Protein AF-A0A963AX69-F1 (afdb_monomer)

Secondary structure (DSSP, 8-state):
-HHHHHHHHHIIIIIIS---GGGGGSHHHHHHHHHHHHHHHHT-SS--EEEEEEEEEETTEEEEEEEEEESS----HHHHHHTTTS---SSTTHHHHHHHHHSSEEEEETTTTEEEEEEEEE--

Structure (mmCIF, N/CA/C/O backbone):
data_AF-A0A963AX69-F1
#
_entry.id   AF-A0A963AX69-F1
#
loop_
_atom_site.group_PDB
_atom_site.id
_atom_site.type_symbol
_atom_site.label_atom_id
_atom_site.label_alt_id
_atom_site.label_comp_id
_atom_site.label_asym_id
_atom_site.label_entity_id
_atom_site.label_seq_id
_atom_site.pdbx_PDB_ins_code
_atom_site.Cartn_x
_atom_site.Cartn_y
_atom_site.Cartn_z
_atom_site.occupancy
_atom_site.B_iso_or_equiv
_atom_site.auth_seq_id
_atom_site.auth_comp_id
_atom_site.auth_asym_id
_atom_site.auth_atom_id
_atom_site.pdbx_PDB_model_num
ATOM 1 N N . TYR A 1 1 ? 8.483 -9.697 -4.173 1.00 74.88 1 TYR A N 1
ATOM 2 C CA . TYR A 1 1 ? 7.843 -10.094 -2.900 1.00 74.88 1 TYR A CA 1
ATOM 3 C C . TYR A 1 1 ? 7.650 -8.883 -1.996 1.00 74.88 1 TYR A C 1
ATOM 5 O O . TYR A 1 1 ? 6.513 -8.488 -1.791 1.00 74.88 1 TYR A O 1
ATOM 13 N N . THR A 1 2 ? 8.734 -8.234 -1.563 1.00 89.00 2 THR A N 1
ATOM 14 C CA . THR A 1 2 ? 8.733 -7.121 -0.595 1.00 89.00 2 THR A CA 1
ATOM 15 C C . THR A 1 2 ? 7.729 -6.004 -0.890 1.00 89.00 2 THR A C 1
ATOM 17 O O . THR A 1 2 ? 6.927 -5.693 -0.020 1.00 89.00 2 THR A O 1
ATOM 20 N N . ILE A 1 3 ? 7.705 -5.459 -2.116 1.00 92.94 3 ILE A N 1
ATOM 21 C CA . ILE A 1 3 ? 6.811 -4.340 -2.477 1.00 92.94 3 ILE A CA 1
ATOM 22 C C . ILE A 1 3 ? 5.347 -4.665 -2.168 1.00 92.94 3 ILE A C 1
ATOM 24 O O . ILE A 1 3 ? 4.680 -3.923 -1.457 1.00 92.94 3 ILE A O 1
ATOM 28 N N . LEU A 1 4 ? 4.850 -5.798 -2.669 1.00 94.75 4 LEU A N 1
ATOM 29 C CA . LEU A 1 4 ? 3.450 -6.166 -2.489 1.00 94.75 4 LEU A CA 1
ATOM 30 C C . LEU A 1 4 ? 3.117 -6.427 -1.016 1.00 94.75 4 LEU A C 1
ATOM 32 O O . LEU A 1 4 ? 2.074 -5.981 -0.549 1.00 94.75 4 LEU A O 1
ATOM 36 N N . THR A 1 5 ? 3.998 -7.122 -0.294 1.00 93.62 5 THR A N 1
ATOM 37 C CA . THR A 1 5 ? 3.794 -7.442 1.124 1.00 93.62 5 THR A CA 1
ATOM 38 C C . THR A 1 5 ? 3.685 -6.179 1.973 1.00 93.62 5 THR A C 1
ATOM 40 O O . THR A 1 5 ? 2.748 -6.060 2.756 1.00 93.62 5 THR A O 1
ATOM 43 N N . GLU A 1 6 ? 4.585 -5.213 1.785 1.00 93.56 6 GLU A N 1
ATOM 44 C CA . GLU A 1 6 ? 4.566 -3.954 2.539 1.00 93.56 6 GLU A CA 1
ATOM 45 C C . GLU A 1 6 ? 3.313 -3.122 2.235 1.00 93.56 6 GLU A C 1
ATOM 47 O O . GLU A 1 6 ? 2.665 -2.610 3.149 1.00 93.56 6 GLU A O 1
ATOM 52 N N . LEU A 1 7 ? 2.922 -3.015 0.960 1.00 94.88 7 LEU A N 1
ATOM 53 C CA . LEU A 1 7 ? 1.713 -2.278 0.582 1.00 94.88 7 LEU A CA 1
ATOM 54 C C . LEU A 1 7 ? 0.441 -2.957 1.109 1.00 94.88 7 LEU A C 1
ATOM 56 O O . LEU A 1 7 ? -0.444 -2.272 1.616 1.00 94.88 7 LEU A O 1
ATOM 60 N N . TYR A 1 8 ? 0.365 -4.289 1.045 1.00 96.12 8 TYR A N 1
ATOM 61 C CA . TYR A 1 8 ? -0.755 -5.055 1.590 1.00 96.12 8 TYR A CA 1
ATOM 62 C C . TYR A 1 8 ? -0.868 -4.909 3.109 1.00 96.12 8 TYR A C 1
ATOM 64 O O . TYR A 1 8 ? -1.961 -4.666 3.614 1.00 96.12 8 TYR A O 1
ATOM 72 N N . ILE A 1 9 ? 0.245 -5.033 3.840 1.00 92.81 9 ILE A N 1
ATOM 73 C CA . ILE A 1 9 ? 0.249 -4.881 5.300 1.00 92.81 9 ILE A CA 1
ATOM 74 C C . ILE A 1 9 ? -0.221 -3.479 5.677 1.00 92.81 9 ILE A C 1
ATOM 76 O O . ILE A 1 9 ? -1.054 -3.352 6.566 1.00 92.81 9 ILE A O 1
ATOM 80 N N . ASN A 1 10 ? 0.244 -2.437 4.982 1.00 92.19 10 ASN A N 1
ATOM 81 C CA . ASN A 1 10 ? -0.209 -1.074 5.249 1.00 92.19 10 ASN A CA 1
ATOM 82 C C . ASN A 1 10 ? -1.714 -0.906 4.992 1.00 92.19 10 ASN A C 1
ATOM 84 O O . ASN A 1 10 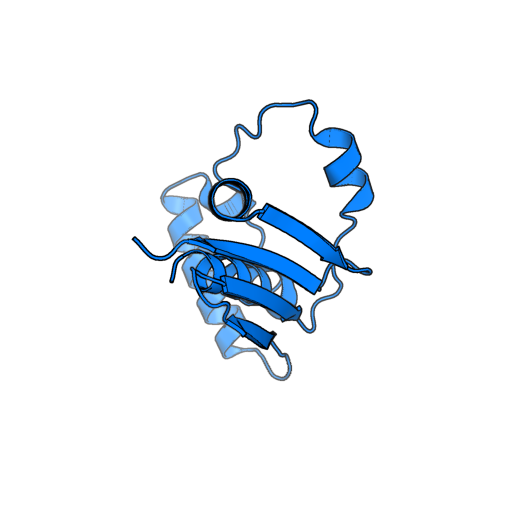? -2.414 -0.338 5.827 1.00 92.19 10 ASN A O 1
ATOM 88 N N . ALA A 1 11 ? -2.211 -1.431 3.872 1.00 95.50 11 ALA A N 1
ATOM 89 C CA . ALA A 1 11 ? -3.623 -1.381 3.507 1.00 95.50 11 ALA A CA 1
ATOM 90 C C . ALA A 1 11 ? -4.513 -2.121 4.521 1.00 95.50 11 ALA A C 1
ATOM 92 O O . ALA A 1 11 ? -5.528 -1.593 4.968 1.00 95.50 11 ALA A O 1
ATOM 93 N N . LEU A 1 12 ? -4.115 -3.324 4.943 1.00 96.19 12 LEU A N 1
ATOM 94 C CA . LEU A 1 12 ? -4.855 -4.099 5.936 1.00 96.19 12 LEU A CA 1
ATOM 95 C C . LEU A 1 12 ? -4.776 -3.451 7.319 1.00 96.19 12 LEU A C 1
ATOM 97 O O . LEU A 1 12 ? -5.799 -3.147 7.923 1.00 96.19 12 LEU A O 1
ATOM 101 N N . ASP A 1 13 ? -3.566 -3.258 7.837 1.00 93.75 13 ASP A N 1
ATOM 102 C CA . ASP A 1 13 ? -3.374 -2.881 9.231 1.00 93.75 13 ASP A CA 1
ATOM 103 C C . ASP A 1 13 ? -3.823 -1.434 9.478 1.00 93.75 13 ASP A C 1
ATOM 105 O O . ASP A 1 13 ? -4.465 -1.163 10.489 1.00 93.75 13 ASP A O 1
ATOM 109 N N . HIS A 1 14 ? -3.531 -0.501 8.567 1.00 91.94 14 HIS A N 1
ATOM 110 C CA . HIS A 1 14 ? -3.863 0.917 8.749 1.00 91.94 14 HIS A CA 1
ATOM 111 C C . HIS A 1 14 ? -5.164 1.324 8.065 1.00 91.94 14 HIS A C 1
ATOM 113 O O . HIS A 1 14 ? -5.924 2.095 8.643 1.00 91.94 14 HIS A O 1
ATOM 119 N N . GLY A 1 15 ? -5.419 0.816 6.863 1.00 94.75 15 GLY A N 1
ATOM 120 C CA . GLY A 1 15 ? -6.625 1.135 6.108 1.00 94.75 15 GLY A CA 1
ATOM 121 C C . GLY A 1 15 ? -7.853 0.439 6.680 1.00 94.75 15 GLY A C 1
ATOM 122 O O . GLY A 1 15 ? -8.733 1.081 7.250 1.00 94.75 15 GLY A O 1
ATOM 123 N N . VAL A 1 16 ? -7.878 -0.892 6.587 1.00 97.38 16 VAL A N 1
ATOM 124 C CA . VAL A 1 16 ? -9.029 -1.706 7.009 1.00 97.38 16 VAL A CA 1
ATOM 125 C C . VAL A 1 16 ? -9.165 -1.756 8.530 1.00 97.38 16 VAL A C 1
ATOM 127 O O . VAL A 1 16 ? -10.246 -1.525 9.063 1.00 97.38 16 VAL A O 1
ATOM 130 N N . LEU A 1 17 ? -8.077 -2.053 9.246 1.00 95.62 17 LEU A N 1
ATOM 131 C CA . LEU A 1 17 ? -8.119 -2.261 10.695 1.00 95.62 17 LEU A CA 1
ATOM 132 C C . LEU A 1 17 ? -7.894 -0.975 11.498 1.00 95.62 17 LEU A C 1
ATOM 134 O O . LEU A 1 17 ? -8.104 -0.987 12.708 1.00 95.62 17 LEU A O 1
ATOM 138 N N . GLY A 1 18 ? -7.458 0.132 10.886 1.00 92.25 18 GLY A N 1
ATOM 139 C CA . GLY A 1 18 ? -7.252 1.408 11.585 1.00 92.25 18 GLY A CA 1
ATOM 140 C C . GLY A 1 18 ? -6.207 1.360 12.711 1.00 92.25 18 GLY A C 1
ATOM 141 O O . GLY A 1 18 ? -6.312 2.107 13.690 1.00 92.25 18 GLY A O 1
ATOM 142 N N . LEU A 1 19 ? -5.246 0.434 12.654 1.00 89.94 19 LEU A N 1
ATOM 143 C CA . LEU A 1 19 ? -4.196 0.294 13.663 1.00 89.94 19 LEU A CA 1
ATOM 144 C C . LEU A 1 19 ? -3.235 1.478 13.588 1.00 89.94 19 LEU A C 1
ATOM 146 O O . LEU A 1 19 ? -2.899 1.960 12.509 1.00 89.94 19 LEU A O 1
ATOM 150 N N . ASN A 1 20 ? -2.728 1.924 14.735 1.00 79.62 20 ASN A N 1
ATOM 151 C CA . ASN A 1 20 ? -1.713 2.971 14.769 1.00 79.62 20 ASN A CA 1
ATOM 152 C C . ASN A 1 20 ? -0.303 2.359 14.763 1.00 79.62 20 ASN A C 1
ATOM 154 O O . ASN A 1 20 ? 0.048 1.563 15.635 1.00 79.62 20 ASN A O 1
ATOM 158 N N . SER A 1 21 ? 0.530 2.757 13.797 1.00 69.00 21 SER A N 1
ATOM 159 C CA . SER A 1 21 ? 1.927 2.317 13.682 1.00 69.00 21 SER A CA 1
ATOM 160 C C . SER A 1 21 ? 2.822 2.776 14.839 1.00 69.00 21 SER A C 1
ATOM 162 O O . SER A 1 21 ? 3.893 2.198 15.030 1.00 69.00 21 SER A O 1
ATOM 164 N N . SER A 1 22 ? 2.402 3.771 15.631 1.00 64.44 22 SER A N 1
ATOM 165 C CA . SER A 1 22 ? 3.137 4.250 16.812 1.00 64.44 22 SER A CA 1
ATOM 166 C C . SER A 1 22 ? 3.291 3.188 17.906 1.00 64.44 22 SER A C 1
ATOM 168 O O . SER A 1 22 ? 4.200 3.285 18.727 1.00 64.44 22 SER A O 1
ATOM 170 N N . LEU A 1 23 ? 2.472 2.130 17.885 1.00 60.75 23 LEU A N 1
ATOM 171 C CA . LEU A 1 23 ? 2.569 1.014 18.828 1.00 60.75 23 LEU A CA 1
ATOM 172 C C . LEU A 1 23 ? 3.810 0.135 18.592 1.00 60.75 23 LEU A C 1
ATOM 174 O O . LEU A 1 23 ? 4.247 -0.543 19.510 1.00 60.75 23 LEU A O 1
ATOM 178 N N . LYS A 1 24 ? 4.455 0.178 17.416 1.00 64.81 24 LYS A N 1
ATOM 179 C CA . LYS A 1 24 ? 5.638 -0.654 17.097 1.00 64.81 24 LYS A CA 1
ATOM 180 C C . LYS A 1 24 ? 6.965 -0.132 17.687 1.00 64.81 24 LYS A C 1
ATOM 182 O O . LYS A 1 24 ? 8.031 -0.534 17.232 1.00 64.81 24 LYS A O 1
ATOM 187 N N . GLN A 1 25 ? 6.926 0.790 18.653 1.00 63.38 25 GLN A N 1
ATOM 188 C CA . GLN A 1 25 ? 8.113 1.496 19.165 1.00 63.38 25 GLN A CA 1
ATOM 189 C C . GLN A 1 25 ? 8.784 0.831 20.384 1.00 63.38 25 GLN A C 1
ATOM 191 O O . GLN A 1 25 ? 9.880 1.236 20.763 1.00 63.38 25 GLN A O 1
ATOM 196 N N . SER A 1 26 ? 8.169 -0.193 20.986 1.00 67.12 26 SER A N 1
ATOM 197 C CA . SER A 1 26 ? 8.750 -0.992 22.077 1.00 67.12 26 SER A CA 1
ATOM 198 C C . SER A 1 26 ? 8.330 -2.461 21.970 1.00 67.12 26 SER A C 1
ATOM 200 O O . SER A 1 26 ? 7.360 -2.780 21.287 1.00 67.12 26 SER A O 1
ATOM 202 N N . GLU A 1 27 ? 9.036 -3.366 22.649 1.00 67.56 27 GLU A N 1
ATOM 203 C CA . GLU A 1 27 ? 8.702 -4.802 22.692 1.00 67.56 27 GLU A CA 1
ATOM 204 C C . GLU A 1 27 ? 7.297 -5.053 23.280 1.00 67.56 27 GLU A C 1
ATOM 206 O O . GLU A 1 27 ? 6.499 -5.829 22.747 1.00 67.56 27 GLU A O 1
ATOM 211 N N . GLU A 1 28 ? 6.942 -4.298 24.323 1.00 71.44 28 GLU A N 1
ATOM 212 C CA . GLU A 1 28 ? 5.592 -4.288 24.893 1.00 71.44 28 GLU A CA 1
ATOM 213 C C . GLU A 1 28 ? 4.558 -3.738 23.893 1.00 71.44 28 GLU A C 1
ATOM 215 O O . GLU A 1 28 ? 3.467 -4.293 23.740 1.00 71.44 28 GLU A O 1
ATOM 220 N N . GLY A 1 29 ? 4.908 -2.675 23.162 1.00 77.62 29 GLY A N 1
ATOM 221 C CA . GLY A 1 29 ? 4.066 -2.091 22.122 1.00 77.62 29 GLY A CA 1
ATOM 222 C C . GLY A 1 29 ? 3.842 -3.030 20.932 1.00 77.62 29 GLY A C 1
ATOM 223 O O . GLY A 1 29 ? 2.736 -3.087 20.392 1.00 77.62 29 GLY A O 1
ATOM 224 N N . PHE A 1 30 ? 4.843 -3.838 20.577 1.00 78.44 30 PHE A N 1
ATOM 225 C CA . PHE A 1 30 ? 4.737 -4.864 19.543 1.00 78.44 30 PHE A CA 1
ATOM 226 C C . PHE A 1 30 ? 3.725 -5.939 19.945 1.00 78.44 30 PHE A C 1
ATOM 228 O O . PHE A 1 30 ? 2.814 -6.238 19.180 1.00 78.44 30 PHE A O 1
ATOM 235 N N . THR A 1 31 ? 3.801 -6.452 21.175 1.00 84.62 31 THR A N 1
ATOM 236 C CA . THR A 1 31 ? 2.833 -7.444 21.676 1.00 84.62 31 THR A CA 1
ATOM 237 C C . THR A 1 31 ? 1.402 -6.898 21.637 1.00 84.62 31 THR A C 1
ATOM 239 O O . THR A 1 31 ? 0.491 -7.561 21.139 1.00 84.62 31 THR A O 1
ATOM 242 N N . ARG A 1 32 ? 1.210 -5.648 22.083 1.00 85.25 32 ARG A N 1
ATOM 243 C CA . ARG A 1 32 ? -0.089 -4.956 22.021 1.00 85.25 32 ARG A CA 1
ATOM 244 C C . ARG A 1 32 ? -0.585 -4.773 20.588 1.00 85.25 32 ARG A C 1
ATOM 246 O O . ARG A 1 32 ? -1.766 -4.970 20.334 1.00 85.25 32 ARG A O 1
ATOM 253 N N . TYR A 1 33 ? 0.304 -4.441 19.652 1.00 87.50 33 TYR A N 1
ATOM 254 C CA . TYR A 1 33 ? -0.035 -4.310 18.236 1.00 87.50 33 TYR A CA 1
ATOM 255 C C . TYR A 1 33 ? -0.615 -5.608 17.656 1.00 87.50 33 TYR A C 1
ATOM 257 O O . TYR A 1 33 ? -1.635 -5.562 16.973 1.00 87.50 33 TYR A O 1
ATOM 265 N N . PHE A 1 34 ? 0.002 -6.763 17.934 1.00 87.62 34 PHE A N 1
ATOM 266 C CA . PHE A 1 34 ? -0.496 -8.048 17.423 1.00 87.62 34 PHE A CA 1
ATOM 267 C C . PHE A 1 34 ? -1.809 -8.473 18.074 1.00 87.62 34 PHE A C 1
ATOM 269 O O . PHE A 1 34 ? -2.698 -8.927 17.358 1.00 87.62 34 PHE A O 1
ATOM 276 N N . ALA A 1 35 ? -1.956 -8.270 19.385 1.00 91.94 35 ALA A N 1
ATOM 277 C CA . ALA A 1 35 ? -3.210 -8.551 20.079 1.00 91.94 35 ALA A CA 1
ATOM 278 C C . ALA A 1 35 ? -4.368 -7.700 19.524 1.00 91.94 35 ALA A C 1
ATOM 280 O O . ALA A 1 35 ? -5.439 -8.223 19.228 1.00 91.94 35 ALA A O 1
ATOM 281 N N . GLU A 1 36 ? -4.136 -6.401 19.310 1.00 93.56 36 GLU A N 1
ATOM 282 C CA . GLU A 1 36 ? -5.131 -5.499 18.721 1.00 93.56 36 GLU A CA 1
ATOM 283 C C . GLU A 1 36 ? -5.465 -5.897 17.278 1.00 93.56 36 GLU A C 1
ATOM 285 O O . GLU A 1 36 ? -6.628 -5.901 16.879 1.00 93.56 36 GLU A O 1
ATOM 290 N N . ARG A 1 37 ? -4.450 -6.271 16.491 1.00 94.38 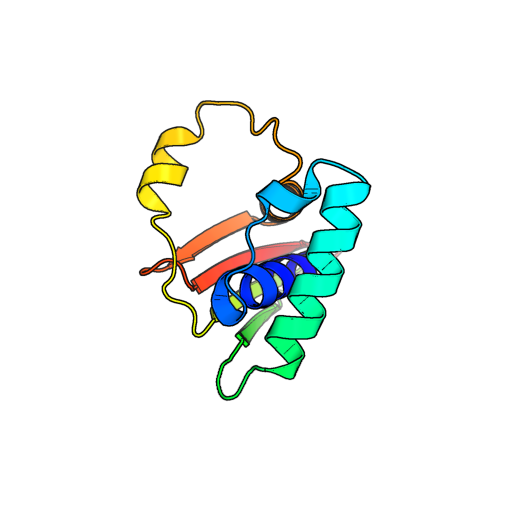37 ARG A N 1
ATOM 291 C CA . ARG A 1 37 ? -4.635 -6.740 15.116 1.00 94.38 37 ARG A CA 1
ATOM 292 C C . ARG A 1 37 ? -5.519 -7.981 15.059 1.00 94.38 37 ARG A C 1
ATOM 294 O O . ARG A 1 37 ? -6.427 -8.032 14.235 1.00 94.38 37 ARG A O 1
ATOM 301 N N . GLU A 1 38 ? -5.263 -8.963 15.917 1.00 95.69 38 GLU A N 1
ATOM 302 C CA . GLU A 1 38 ? -6.065 -10.185 16.001 1.00 95.69 38 GLU A CA 1
ATOM 303 C C . GLU A 1 38 ? -7.503 -9.881 16.436 1.00 95.69 38 GLU A C 1
ATOM 305 O O . GLU A 1 38 ? -8.445 -10.336 15.788 1.00 95.69 38 GLU A O 1
ATOM 310 N N . ALA A 1 39 ? -7.679 -9.039 17.459 1.00 96.69 39 ALA A N 1
ATOM 311 C CA . ALA A 1 39 ? -8.995 -8.637 17.945 1.00 96.69 39 ALA A CA 1
ATOM 312 C C . ALA A 1 39 ? -9.826 -7.918 16.869 1.00 96.69 39 ALA A C 1
ATOM 314 O O . ALA A 1 39 ? -10.982 -8.275 16.642 1.00 96.69 39 ALA A O 1
ATOM 315 N N . ARG A 1 40 ? -9.243 -6.936 16.166 1.00 96.44 40 ARG A N 1
ATOM 316 C CA . ARG A 1 40 ? -9.949 -6.194 15.107 1.00 96.44 40 ARG A CA 1
ATOM 317 C C . ARG A 1 40 ? -10.247 -7.057 13.894 1.00 96.44 40 ARG A C 1
ATOM 319 O O . ARG A 1 40 ? -11.313 -6.913 13.311 1.00 96.44 40 ARG A O 1
ATOM 326 N N . LEU A 1 41 ? -9.337 -7.962 13.531 1.00 96.06 41 LEU A N 1
ATOM 327 C CA . LEU A 1 41 ? -9.575 -8.900 12.440 1.00 96.06 41 LEU A CA 1
ATOM 328 C C . LEU A 1 41 ? -10.701 -9.885 12.787 1.00 96.06 41 LEU A C 1
ATOM 330 O O . LEU A 1 41 ? -11.532 -10.174 11.935 1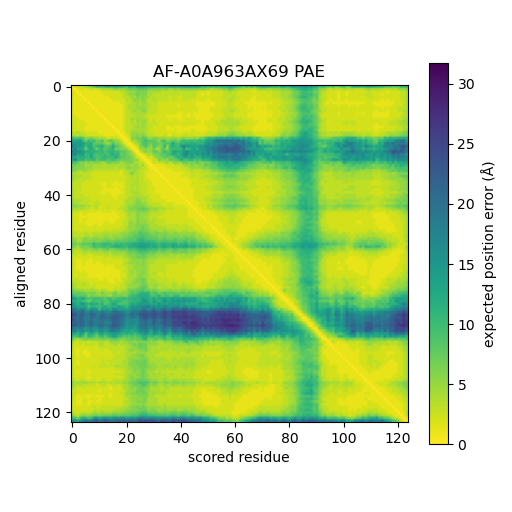.00 96.06 41 LEU A O 1
ATOM 334 N N . GLY A 1 42 ? -10.758 -10.362 14.035 1.00 97.38 42 GLY A N 1
ATOM 335 C CA . GLY A 1 42 ? -11.824 -11.246 14.512 1.00 97.38 42 GLY A CA 1
ATOM 336 C C . GLY A 1 42 ? -13.198 -10.576 14.619 1.00 97.38 42 GLY A C 1
ATOM 337 O O . GLY A 1 42 ? -14.211 -11.264 14.543 1.00 97.38 42 GLY A O 1
ATOM 338 N N . ALA A 1 43 ? -13.237 -9.250 14.771 1.00 97.06 43 ALA A N 1
ATOM 339 C CA . ALA A 1 43 ? -14.462 -8.451 14.833 1.00 97.06 43 ALA A CA 1
ATOM 340 C C . ALA A 1 43 ? -14.847 -7.793 13.492 1.00 97.06 43 ALA A C 1
ATOM 342 O O . ALA A 1 43 ? -15.816 -7.038 13.444 1.00 97.06 43 ALA A O 1
ATOM 343 N N . LEU A 1 44 ? -14.085 -8.025 12.416 1.00 97.12 44 LEU A N 1
ATOM 344 C CA . LEU A 1 44 ? -14.305 -7.371 11.128 1.00 97.12 44 LEU A CA 1
ATOM 345 C C . LEU A 1 44 ? -15.535 -7.960 10.422 1.00 97.12 44 LEU A C 1
ATOM 347 O O . LEU A 1 44 ? -15.512 -9.109 9.986 1.00 97.12 44 LEU A O 1
ATOM 351 N N . GLU A 1 45 ? -16.588 -7.158 10.272 1.00 96.75 45 GLU A N 1
ATOM 352 C CA . GLU A 1 45 ? -17.792 -7.551 9.524 1.00 96.75 45 GLU A CA 1
ATOM 353 C C . GLU A 1 45 ? -17.639 -7.290 8.019 1.00 96.75 45 GLU A C 1
ATOM 355 O O . GLU A 1 45 ? -17.982 -8.136 7.194 1.00 96.75 45 GLU A O 1
ATOM 360 N N . GLU A 1 46 ? -17.072 -6.136 7.658 1.00 95.81 46 GLU A N 1
ATOM 361 C CA . GLU A 1 46 ? -16.872 -5.704 6.276 1.00 95.81 46 GLU A CA 1
ATOM 362 C C . GLU A 1 46 ? -15.522 -5.001 6.112 1.00 95.81 46 GLU A C 1
ATOM 364 O O . GLU A 1 46 ? -15.038 -4.306 7.004 1.00 95.81 46 GLU A O 1
ATOM 369 N N . GLY A 1 47 ? -14.912 -5.159 4.940 1.00 97.00 47 GLY A N 1
ATOM 370 C CA . GLY A 1 47 ? -13.666 -4.493 4.581 1.00 97.00 47 GLY A CA 1
ATOM 371 C C . GLY A 1 47 ? -13.024 -5.142 3.364 1.00 97.00 47 GLY A C 1
ATOM 372 O O . GLY A 1 47 ? -13.298 -6.300 3.046 1.00 97.00 47 GLY A O 1
ATOM 373 N N . TYR A 1 48 ? -12.170 -4.405 2.657 1.00 98.25 48 TYR A N 1
ATOM 374 C CA . TYR A 1 48 ? -11.435 -4.971 1.530 1.00 98.25 48 TYR A CA 1
ATOM 375 C C . TYR A 1 48 ? -10.028 -4.404 1.401 1.00 98.25 48 TYR A C 1
ATOM 377 O O . TYR A 1 48 ? -9.761 -3.255 1.741 1.00 98.25 48 TYR A O 1
ATOM 385 N N . VAL A 1 49 ? -9.160 -5.221 0.805 1.00 98.38 49 VAL A N 1
ATOM 386 C CA . VAL A 1 49 ? -7.927 -4.780 0.155 1.00 98.38 49 VAL A CA 1
ATOM 387 C C . VAL A 1 49 ? -7.981 -5.268 -1.290 1.00 98.38 49 VAL A C 1
ATOM 389 O O . VAL A 1 49 ? -8.020 -6.469 -1.556 1.00 98.38 49 VAL A O 1
ATOM 392 N N . ARG A 1 50 ? -8.024 -4.337 -2.240 1.00 98.50 50 ARG A N 1
ATOM 393 C CA . ARG A 1 50 ? -8.034 -4.599 -3.676 1.00 98.50 50 ARG A CA 1
ATOM 394 C C . ARG A 1 50 ? -6.628 -4.417 -4.221 1.00 98.50 50 ARG A C 1
ATOM 396 O O . ARG A 1 50 ? -6.046 -3.343 -4.115 1.00 98.50 50 ARG A O 1
ATOM 403 N N . ILE A 1 51 ? -6.115 -5.461 -4.860 1.00 98.38 51 ILE A N 1
ATOM 404 C CA . ILE A 1 51 ? -4.790 -5.461 -5.473 1.00 98.38 51 ILE A CA 1
ATOM 405 C C . ILE A 1 51 ? -4.969 -5.581 -6.984 1.00 98.38 51 ILE A C 1
ATOM 407 O O . ILE A 1 51 ? -5.575 -6.535 -7.468 1.00 98.38 51 ILE A O 1
ATOM 411 N N . LEU A 1 52 ? -4.432 -4.618 -7.729 1.00 98.12 52 LEU A N 1
ATOM 412 C CA . LEU A 1 52 ? -4.319 -4.679 -9.180 1.00 98.12 52 LEU A CA 1
ATOM 413 C C . LEU A 1 52 ? -2.843 -4.753 -9.552 1.00 98.12 52 LEU A C 1
ATOM 415 O O . LEU A 1 52 ? -2.044 -3.924 -9.120 1.00 98.12 52 LEU A O 1
ATOM 419 N N . ILE A 1 53 ? -2.493 -5.735 -10.376 1.00 97.25 53 ILE A N 1
ATOM 420 C CA . ILE A 1 53 ? -1.136 -5.922 -10.882 1.00 97.25 53 ILE A CA 1
ATOM 421 C C . ILE A 1 53 ? -1.195 -5.821 -12.399 1.00 97.25 53 ILE A C 1
ATOM 423 O O . ILE A 1 53 ? -1.880 -6.606 -13.051 1.00 97.25 53 ILE A O 1
ATOM 427 N N . ASN A 1 54 ? -0.473 -4.854 -12.956 1.00 97.44 54 ASN A N 1
ATOM 428 C CA . ASN A 1 54 ? -0.319 -4.680 -14.392 1.00 97.44 54 ASN A CA 1
ATOM 429 C C . ASN A 1 54 ? 1.143 -4.927 -14.771 1.00 97.44 54 ASN A C 1
ATOM 431 O O . ASN A 1 54 ? 2.006 -4.097 -14.485 1.00 97.44 54 ASN A O 1
ATOM 435 N N . ALA A 1 55 ? 1.415 -6.081 -15.379 1.00 95.38 55 ALA A N 1
ATOM 436 C CA . ALA A 1 55 ? 2.737 -6.441 -15.873 1.00 95.38 55 ALA A CA 1
ATOM 437 C C . ALA A 1 55 ? 2.886 -6.039 -17.346 1.00 95.38 55 ALA A C 1
ATOM 439 O O . ALA A 1 55 ? 2.070 -6.392 -18.194 1.00 95.38 55 ALA A O 1
ATOM 440 N N . GLN A 1 56 ? 3.963 -5.322 -17.635 1.00 95.88 56 GLN A N 1
ATOM 441 C CA . GLN A 1 56 ? 4.319 -4.763 -18.932 1.00 95.88 56 GLN A CA 1
ATOM 442 C C . GLN A 1 56 ? 5.697 -5.315 -19.328 1.00 95.88 56 GLN A C 1
ATOM 444 O O . GLN A 1 56 ? 6.712 -4.643 -19.127 1.00 95.88 56 GLN A O 1
ATOM 449 N N . PRO A 1 57 ? 5.770 -6.569 -19.810 1.00 93.62 57 PRO A N 1
ATOM 450 C CA . PRO A 1 57 ? 7.030 -7.151 -20.255 1.00 93.62 57 PRO A CA 1
ATOM 451 C C . PRO A 1 57 ? 7.558 -6.416 -21.493 1.00 93.62 57 PRO A C 1
ATOM 453 O O . PRO A 1 57 ? 6.789 -6.002 -22.362 1.00 93.62 57 PRO A O 1
ATOM 456 N N . ALA A 1 58 ? 8.878 -6.286 -21.581 1.00 92.69 58 ALA A N 1
ATOM 457 C CA . ALA A 1 58 ? 9.592 -5.71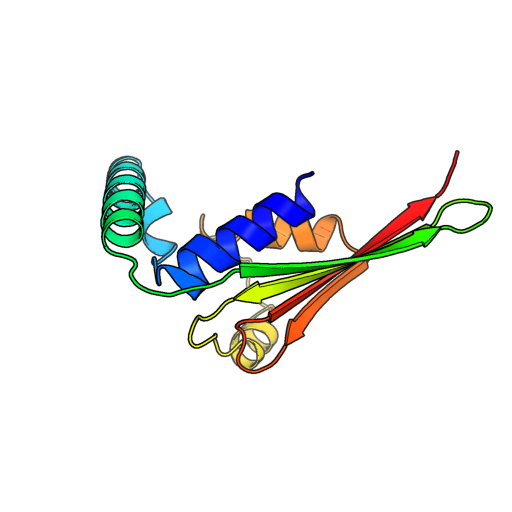6 -22.716 1.00 92.69 58 ALA A CA 1
ATOM 458 C C . ALA A 1 58 ? 10.721 -6.661 -23.154 1.00 92.69 58 ALA A C 1
ATOM 460 O O . ALA A 1 58 ? 11.120 -7.560 -22.419 1.00 92.69 58 ALA A O 1
ATOM 461 N N . THR A 1 59 ? 11.265 -6.457 -24.356 1.00 92.31 59 THR A N 1
ATOM 462 C CA . THR A 1 59 ? 12.295 -7.346 -24.923 1.00 92.31 59 THR A CA 1
ATOM 463 C C . THR A 1 59 ? 13.516 -7.514 -24.005 1.00 92.31 59 THR A C 1
ATOM 465 O O . THR A 1 59 ? 13.997 -8.629 -23.841 1.00 92.31 59 THR A O 1
ATOM 468 N N . ASN A 1 60 ? 13.962 -6.438 -23.343 1.00 92.31 60 ASN A N 1
ATOM 469 C CA . ASN A 1 60 ? 15.145 -6.433 -22.468 1.00 92.31 60 ASN A CA 1
ATOM 470 C C . ASN A 1 60 ? 14.793 -6.122 -21.005 1.00 92.31 60 ASN A C 1
ATOM 472 O O . ASN A 1 60 ? 15.553 -5.448 -20.315 1.00 92.31 60 ASN A O 1
ATOM 476 N N . GLY A 1 61 ? 13.624 -6.551 -20.532 1.00 95.31 61 GLY A N 1
ATOM 477 C CA . GLY A 1 61 ? 13.198 -6.295 -19.160 1.00 95.31 61 GLY A CA 1
ATOM 478 C C . GLY A 1 61 ? 11.694 -6.142 -19.053 1.00 95.31 61 GLY A C 1
ATOM 479 O O . GLY A 1 61 ? 10.925 -6.878 -19.668 1.00 95.31 61 GLY A O 1
ATOM 480 N N . GLY A 1 62 ? 11.259 -5.152 -18.291 1.00 96.25 62 GLY A N 1
ATOM 481 C CA . GLY A 1 62 ? 9.852 -4.806 -18.217 1.00 96.25 62 GLY A CA 1
ATOM 482 C C . GLY A 1 62 ? 9.537 -3.899 -17.049 1.00 96.25 62 GLY A C 1
ATOM 483 O O . GLY A 1 62 ? 10.418 -3.397 -16.353 1.00 96.25 62 GLY A O 1
ATOM 484 N N . ARG A 1 63 ? 8.242 -3.691 -16.857 1.00 96.88 63 ARG A N 1
ATOM 485 C CA . ARG A 1 63 ? 7.689 -2.899 -15.770 1.00 96.88 63 ARG A CA 1
ATOM 486 C C . ARG A 1 63 ? 6.511 -3.622 -15.148 1.00 96.88 63 ARG A C 1
ATOM 488 O O . ARG A 1 63 ? 5.743 -4.286 -15.835 1.00 96.88 63 ARG A O 1
ATOM 495 N N . VAL A 1 64 ? 6.335 -3.468 -13.846 1.00 96.88 64 VAL A N 1
ATOM 496 C CA . VAL A 1 64 ? 5.115 -3.851 -13.146 1.00 96.88 64 VAL A CA 1
ATOM 497 C C . VAL A 1 64 ? 4.573 -2.645 -12.396 1.00 96.88 64 VAL A C 1
ATOM 499 O O . VAL A 1 64 ? 5.307 -1.937 -11.708 1.00 96.88 64 VAL A O 1
ATOM 502 N N . VAL A 1 65 ? 3.275 -2.406 -12.549 1.00 97.81 65 VAL A N 1
ATOM 503 C CA . VAL A 1 65 ? 2.535 -1.416 -11.770 1.00 97.81 65 VAL A CA 1
ATOM 504 C C . VAL A 1 65 ? 1.640 -2.172 -10.803 1.00 97.81 65 VAL A C 1
ATOM 506 O O . VAL A 1 65 ? 0.765 -2.932 -11.222 1.00 97.81 65 VAL A O 1
ATOM 509 N N . ILE A 1 66 ? 1.876 -1.977 -9.511 1.00 97.88 66 ILE A N 1
ATOM 510 C CA . ILE A 1 66 ? 1.097 -2.571 -8.428 1.00 97.88 66 ILE A CA 1
ATOM 511 C C . ILE A 1 66 ? 0.271 -1.457 -7.805 1.00 97.88 66 ILE A C 1
ATOM 513 O O . ILE A 1 66 ? 0.824 -0.493 -7.280 1.00 97.88 66 ILE A O 1
ATOM 517 N N . ARG A 1 67 ? -1.053 -1.588 -7.851 1.00 97.94 67 ARG A N 1
ATOM 518 C CA . ARG A 1 67 ? -1.978 -0.696 -7.155 1.00 97.94 67 ARG A CA 1
ATOM 519 C C . ARG A 1 67 ? -2.656 -1.458 -6.028 1.00 97.94 67 ARG A C 1
ATOM 521 O O . ARG A 1 67 ? -3.278 -2.487 -6.280 1.00 97.94 67 ARG A O 1
ATOM 528 N N . VAL A 1 68 ? -2.549 -0.943 -4.811 1.00 98.38 68 VAL A N 1
ATOM 529 C CA . VAL A 1 68 ? -3.243 -1.462 -3.631 1.00 98.38 68 VAL A CA 1
ATOM 530 C C . VAL A 1 68 ? -4.212 -0.390 -3.149 1.00 98.38 68 VAL A C 1
ATOM 532 O O . VAL A 1 68 ? -3.819 0.759 -2.981 1.00 98.38 68 VAL A O 1
ATOM 535 N N . GLU A 1 69 ? -5.477 -0.758 -2.981 1.00 98.38 69 GLU A N 1
ATOM 536 C CA . GLU A 1 69 ? -6.540 0.105 -2.462 1.00 98.38 69 GLU A CA 1
ATOM 537 C C . GLU A 1 69 ? -7.258 -0.600 -1.314 1.00 98.38 69 GLU A C 1
ATOM 539 O O . GLU A 1 69 ? -7.526 -1.796 -1.414 1.00 98.38 69 GLU A O 1
ATOM 544 N N . ASP A 1 70 ? -7.608 0.122 -0.259 1.00 98.50 70 ASP A N 1
ATOM 545 C CA . ASP A 1 70 ? -8.370 -0.399 0.873 1.00 98.50 70 ASP A CA 1
ATOM 546 C C . ASP A 1 70 ? -9.693 0.340 1.107 1.00 98.50 70 ASP A C 1
ATOM 548 O O . ASP A 1 70 ? -9.950 1.418 0.568 1.00 98.50 70 ASP A O 1
ATOM 552 N N . SER A 1 71 ? -10.560 -0.273 1.912 1.00 98.06 71 SER A N 1
ATOM 553 C CA . SER A 1 71 ? -11.855 0.289 2.312 1.00 98.06 71 SER A CA 1
ATOM 554 C C . SER A 1 71 ? -11.770 1.340 3.423 1.00 98.06 71 SER A C 1
ATOM 556 O O . SER A 1 71 ? -12.808 1.797 3.902 1.00 98.06 71 SER A O 1
ATOM 558 N N . GLY A 1 72 ? -10.568 1.677 3.890 1.00 96.56 72 GLY A N 1
ATOM 559 C CA . GLY A 1 72 ? -10.354 2.639 4.957 1.00 96.56 72 GLY A CA 1
ATOM 560 C C . GLY A 1 72 ? -10.642 4.082 4.530 1.00 96.56 72 GLY A C 1
ATOM 561 O O . GLY A 1 72 ? -10.796 4.387 3.345 1.00 96.56 72 GLY A O 1
ATOM 562 N N . PRO A 1 73 ? -10.674 5.017 5.495 1.00 94.50 73 PRO A N 1
ATOM 563 C CA . PRO A 1 73 ? -10.988 6.425 5.238 1.00 94.50 73 PRO A CA 1
ATOM 564 C C . PRO A 1 73 ? -9.888 7.179 4.469 1.00 94.50 73 PRO A C 1
ATOM 566 O O . PRO A 1 73 ? -10.099 8.320 4.057 1.00 94.50 73 PRO A O 1
ATOM 569 N N . GLY A 1 74 ? -8.718 6.564 4.285 1.00 92.69 74 GLY A N 1
ATOM 570 C CA . GLY A 1 74 ? -7.531 7.209 3.738 1.00 92.69 74 GLY A CA 1
ATOM 571 C C . GLY A 1 74 ? -6.836 8.139 4.735 1.00 92.69 74 GLY A C 1
ATOM 572 O O . GLY A 1 74 ? -7.168 8.199 5.920 1.00 92.69 74 GLY A O 1
ATOM 573 N N . PHE A 1 75 ? -5.820 8.850 4.253 1.00 88.69 75 PHE A N 1
ATOM 574 C CA . PHE A 1 75 ? -5.057 9.820 5.031 1.00 88.69 75 PHE A CA 1
ATOM 575 C C . PHE A 1 75 ? -4.609 10.981 4.143 1.00 88.69 75 PHE A C 1
ATOM 577 O O . PHE A 1 75 ? -4.404 10.827 2.939 1.00 88.69 75 PHE A O 1
ATOM 584 N N . ASP A 1 76 ? -4.391 12.148 4.747 1.00 86.88 76 ASP A N 1
ATOM 585 C CA . ASP A 1 76 ? -3.855 13.295 4.022 1.00 86.88 76 ASP A CA 1
ATOM 586 C C . ASP A 1 76 ? -2.369 13.082 3.690 1.00 86.88 76 ASP A C 1
ATOM 588 O O . ASP A 1 76 ? -1.467 13.322 4.495 1.00 86.88 76 ASP A O 1
ATOM 592 N N . PHE A 1 77 ? -2.110 12.588 2.482 1.00 82.62 77 PHE A N 1
ATOM 593 C CA . PHE A 1 77 ? -0.758 12.384 1.975 1.00 82.62 77 PHE A CA 1
ATOM 594 C C . PHE A 1 77 ? -0.122 13.678 1.447 1.00 82.62 77 PHE A C 1
ATOM 596 O O . PHE A 1 77 ? 1.104 13.735 1.348 1.00 82.62 77 PHE A O 1
ATOM 603 N N . ASN A 1 78 ? -0.903 14.728 1.160 1.00 79.25 78 ASN A N 1
ATOM 604 C CA . ASN A 1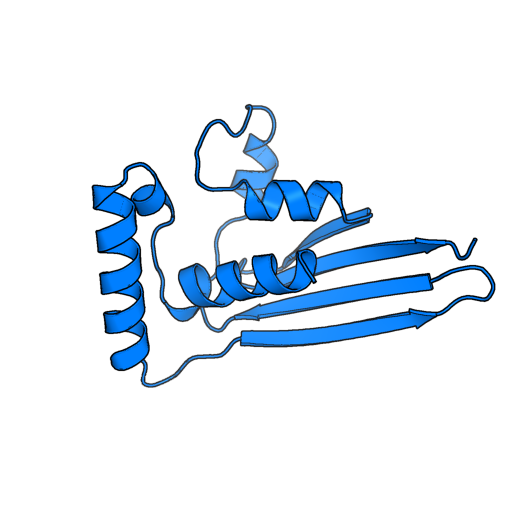 78 ? -0.362 16.005 0.686 1.00 79.25 78 ASN A CA 1
ATOM 605 C C . ASN A 1 78 ? 0.441 16.697 1.791 1.00 79.25 78 ASN A C 1
ATOM 607 O O . ASN A 1 78 ? 1.554 17.167 1.545 1.00 79.25 78 ASN A O 1
ATOM 611 N N . SER A 1 79 ? -0.072 16.696 3.027 1.00 72.62 79 SER A N 1
ATOM 612 C CA . SER A 1 79 ? 0.677 17.217 4.177 1.00 72.62 79 SER A CA 1
ATOM 613 C C . SER A 1 79 ? 1.945 16.411 4.464 1.00 72.62 79 SER A C 1
ATOM 615 O O . SER A 1 79 ? 2.977 17.003 4.778 1.00 72.62 79 SER A O 1
ATOM 617 N N . ARG A 1 80 ? 1.924 15.083 4.282 1.00 67.19 80 ARG A N 1
ATOM 618 C CA . ARG A 1 80 ? 3.127 14.242 4.430 1.00 67.19 80 ARG A CA 1
ATOM 619 C C . ARG A 1 80 ? 4.169 14.473 3.337 1.00 67.19 80 ARG A C 1
ATOM 621 O O . ARG A 1 80 ? 5.356 14.477 3.647 1.00 67.19 80 ARG A O 1
ATOM 628 N N . LEU A 1 81 ? 3.761 14.677 2.082 1.00 64.62 81 LEU A N 1
ATOM 629 C CA . LEU A 1 81 ? 4.679 15.026 0.987 1.00 64.62 81 LEU A CA 1
ATOM 630 C C . LEU A 1 81 ? 5.361 16.377 1.243 1.00 64.62 81 LEU A C 1
ATOM 632 O O . LEU A 1 81 ? 6.567 16.498 1.047 1.00 64.62 81 LEU A O 1
ATOM 636 N N . ALA A 1 82 ? 4.622 17.359 1.767 1.00 61.12 82 ALA A N 1
ATOM 637 C CA . ALA A 1 82 ? 5.167 18.667 2.131 1.00 61.12 82 ALA A CA 1
ATOM 638 C C . ALA A 1 82 ? 6.163 18.622 3.313 1.00 61.12 82 ALA A C 1
ATOM 640 O O . ALA A 1 82 ? 6.975 19.533 3.465 1.00 61.12 82 ALA A O 1
ATOM 641 N N . GLN A 1 83 ? 6.121 17.572 4.141 1.00 56.81 83 GLN A N 1
ATOM 642 C CA . GLN A 1 83 ? 6.971 17.393 5.328 1.00 56.81 83 GLN A CA 1
ATOM 643 C C . GLN A 1 83 ? 8.240 16.553 5.079 1.00 56.81 83 GLN A C 1
ATOM 645 O O . GLN A 1 83 ? 9.036 16.384 6.002 1.00 56.81 83 GLN A O 1
ATOM 650 N N . GLN A 1 84 ? 8.483 16.063 3.853 1.00 52.91 84 GLN A N 1
ATOM 651 C CA . GLN A 1 84 ? 9.622 15.183 3.510 1.00 52.91 84 GLN A CA 1
ATOM 652 C C . GLN A 1 84 ? 11.026 15.807 3.669 1.00 52.91 84 GLN A C 1
ATOM 654 O O . GLN A 1 84 ? 12.026 15.140 3.418 1.00 52.91 84 GLN A O 1
ATOM 659 N N . SER A 1 85 ? 11.135 17.053 4.130 1.00 45.53 85 SER A N 1
ATOM 660 C CA . SER A 1 85 ? 12.407 17.716 4.448 1.00 45.53 85 SER A CA 1
ATOM 661 C C . SER A 1 85 ? 13.064 17.231 5.753 1.00 45.53 85 SER A C 1
ATOM 663 O O . SER A 1 85 ? 14.148 17.704 6.089 1.00 45.53 85 SER A O 1
ATOM 665 N N . LEU A 1 86 ? 12.426 16.333 6.518 1.00 41.72 86 LEU A N 1
ATOM 666 C CA . LEU A 1 86 ? 12.942 15.819 7.792 1.00 41.72 86 LEU A CA 1
ATOM 667 C C . LEU A 1 86 ? 13.221 14.306 7.713 1.00 41.72 86 LEU A C 1
ATOM 669 O O . LEU A 1 86 ? 12.392 13.570 7.177 1.00 41.72 86 LEU A O 1
ATOM 673 N N . PRO A 1 87 ? 14.354 13.814 8.256 1.00 42.69 87 PRO A N 1
ATOM 674 C CA . PRO A 1 87 ? 14.646 12.385 8.290 1.00 42.69 87 PRO A CA 1
ATOM 675 C C . PRO A 1 87 ? 13.588 11.626 9.099 1.00 42.69 87 PRO A C 1
ATOM 677 O O . PRO A 1 87 ? 13.342 11.940 10.268 1.00 42.69 87 PRO A O 1
ATOM 680 N N . ASP A 1 88 ? 12.994 10.605 8.482 1.00 46.16 88 ASP A N 1
ATOM 681 C CA . ASP A 1 88 ? 11.987 9.728 9.085 1.00 46.16 88 ASP A CA 1
ATOM 682 C C . ASP A 1 88 ? 12.674 8.807 10.117 1.00 46.16 88 ASP A C 1
ATOM 684 O O . ASP A 1 88 ? 13.102 7.689 9.840 1.00 46.16 88 ASP A O 1
ATOM 688 N N . THR A 1 89 ? 12.898 9.339 11.320 1.00 39.09 89 THR A N 1
ATOM 689 C CA . THR A 1 89 ? 13.620 8.674 12.424 1.00 39.09 89 THR A CA 1
ATOM 690 C C . THR A 1 89 ? 12.740 7.724 13.241 1.00 39.09 89 THR A C 1
ATOM 692 O O . THR A 1 89 ? 13.212 7.111 14.200 1.00 39.09 89 THR A O 1
ATOM 695 N N . GLN A 1 90 ? 11.463 7.565 12.880 1.00 46.56 90 GLN A N 1
ATOM 696 C CA . GLN A 1 90 ? 10.540 6.684 13.590 1.00 46.56 90 GLN A CA 1
ATOM 697 C C . GLN A 1 90 ? 10.610 5.245 13.058 1.00 46.56 90 GLN A C 1
ATOM 699 O O . GLN A 1 90 ? 10.759 4.987 11.867 1.00 46.56 90 GLN A O 1
ATOM 704 N N . PHE A 1 91 ? 10.467 4.264 13.955 1.00 43.44 91 PHE A N 1
ATOM 705 C CA . PHE A 1 91 ? 10.339 2.846 13.586 1.00 43.44 91 PHE A CA 1
ATOM 706 C C . PHE A 1 91 ? 9.126 2.577 12.670 1.00 43.44 91 PHE A C 1
ATOM 708 O O . PHE A 1 91 ? 9.103 1.578 11.950 1.00 43.44 91 PHE A O 1
ATOM 715 N N . SER A 1 92 ? 8.137 3.475 12.665 1.00 55.50 92 SER A N 1
ATOM 716 C CA . SER A 1 92 ? 7.047 3.519 11.693 1.00 55.50 92 SER A CA 1
ATOM 717 C C . SER A 1 92 ? 7.526 4.137 10.381 1.00 55.50 92 SER A C 1
ATOM 719 O O . SER A 1 92 ? 7.958 5.281 10.375 1.00 55.50 92 SER A O 1
ATOM 721 N N . GLY A 1 93 ? 7.411 3.401 9.273 1.00 63.56 93 GLY A N 1
ATOM 722 C CA . GLY A 1 93 ? 7.714 3.923 7.933 1.00 63.56 93 GLY A CA 1
ATOM 723 C C . GLY A 1 93 ? 8.845 3.208 7.195 1.00 63.56 93 GLY A C 1
ATOM 724 O O . GLY A 1 93 ? 8.941 3.337 5.982 1.00 63.56 93 GLY A O 1
ATOM 725 N N . ARG A 1 94 ? 9.640 2.358 7.863 1.00 75.75 94 ARG A N 1
ATOM 726 C CA . ARG A 1 94 ? 10.730 1.603 7.203 1.00 75.75 94 ARG A CA 1
ATOM 727 C C . ARG A 1 94 ? 10.260 0.792 5.993 1.00 75.75 94 ARG A C 1
ATOM 729 O O . ARG A 1 94 ? 10.933 0.787 4.970 1.00 75.75 94 ARG A O 1
ATOM 736 N N . GLY A 1 95 ? 9.096 0.151 6.112 1.00 81.88 95 GLY A N 1
ATOM 737 C CA . GLY A 1 95 ? 8.488 -0.618 5.029 1.00 81.88 95 GLY A CA 1
ATOM 738 C C . GLY A 1 95 ? 8.236 0.233 3.789 1.00 81.88 95 GLY A C 1
ATOM 739 O O . GLY A 1 95 ? 8.699 -0.100 2.703 1.00 81.88 95 GLY A O 1
ATOM 740 N N . ILE A 1 96 ? 7.586 1.392 3.950 1.00 84.81 96 ILE A N 1
ATOM 741 C CA . ILE A 1 96 ? 7.325 2.284 2.816 1.00 84.81 96 ILE A CA 1
ATOM 742 C C . ILE A 1 96 ? 8.605 2.942 2.283 1.00 84.81 96 ILE A C 1
ATOM 744 O O . ILE A 1 96 ? 8.711 3.147 1.077 1.00 84.81 96 ILE A O 1
ATOM 748 N N . THR A 1 97 ? 9.595 3.222 3.135 1.00 85.94 97 THR A N 1
ATOM 749 C CA . THR A 1 97 ? 10.916 3.701 2.698 1.00 85.94 97 THR A CA 1
ATOM 750 C C . THR A 1 97 ? 11.589 2.681 1.788 1.00 85.94 97 THR A C 1
ATOM 752 O O . THR A 1 97 ? 11.997 3.034 0.688 1.00 85.94 97 THR A O 1
ATOM 755 N N . LEU A 1 98 ? 11.597 1.403 2.172 1.00 87.44 98 LEU A N 1
ATOM 756 C CA . LEU A 1 98 ? 12.130 0.330 1.334 1.00 87.44 98 LEU A CA 1
ATOM 757 C C . LEU A 1 98 ? 11.362 0.199 0.010 1.00 87.44 98 LEU A C 1
ATOM 759 O O . LEU A 1 98 ? 11.966 0.005 -1.040 1.00 87.44 98 LEU A O 1
ATOM 763 N N . VAL A 1 99 ? 10.032 0.339 0.025 1.00 91.06 99 VAL A N 1
ATOM 764 C CA . VAL A 1 99 ? 9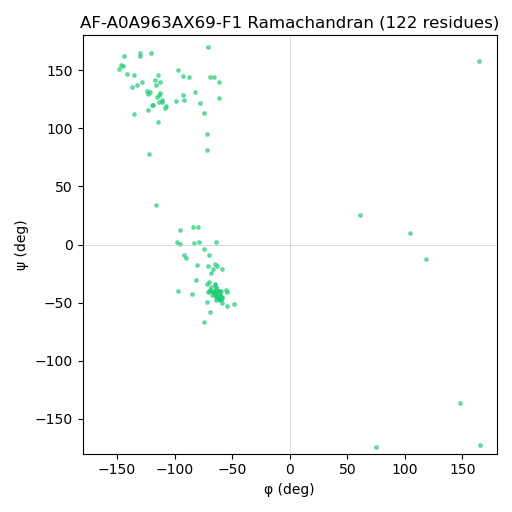.243 0.346 -1.220 1.00 91.06 99 VAL A CA 1
ATOM 765 C C . VAL A 1 99 ? 9.662 1.503 -2.131 1.00 91.06 99 VAL A C 1
ATOM 767 O O . VAL A 1 99 ? 9.825 1.284 -3.328 1.00 91.06 99 VAL A O 1
ATOM 770 N N . LYS A 1 100 ? 9.877 2.705 -1.583 1.00 90.31 100 LYS A N 1
ATOM 771 C CA . LYS A 1 100 ? 10.352 3.872 -2.343 1.00 90.31 100 LYS A CA 1
ATOM 772 C C . LYS A 1 100 ? 11.761 3.686 -2.905 1.00 90.31 100 LYS A C 1
ATOM 774 O O . LYS A 1 100 ? 12.028 4.187 -3.984 1.00 90.31 100 LYS A O 1
ATOM 779 N N . GLU A 1 101 ? 12.640 2.984 -2.195 1.00 90.88 101 GLU A N 1
ATOM 780 C CA . GLU A 1 101 ? 13.996 2.674 -2.673 1.00 90.88 101 GLU A CA 1
ATOM 781 C C . GLU A 1 101 ? 13.997 1.630 -3.794 1.00 90.88 101 GLU A C 1
ATOM 783 O O . GLU A 1 101 ? 14.838 1.681 -4.686 1.00 90.88 101 GLU A O 1
ATOM 788 N N . LEU A 1 102 ? 13.063 0.676 -3.751 1.00 92.75 102 LEU A N 1
ATOM 789 C CA . LEU A 1 102 ? 12.959 -0.380 -4.757 1.00 92.75 102 LEU A CA 1
ATOM 790 C C . LEU A 1 102 ? 12.227 0.067 -6.025 1.00 92.75 102 LEU A C 1
ATOM 792 O O . LEU A 1 102 ? 12.483 -0.493 -7.083 1.00 92.75 102 LEU A O 1
ATOM 796 N N . CYS A 1 103 ? 11.280 0.999 -5.921 1.00 95.44 103 CYS A N 1
ATOM 797 C CA . CYS A 1 103 ? 10.391 1.386 -7.017 1.00 95.44 103 CYS A CA 1
ATOM 798 C C . CYS A 1 103 ? 10.880 2.638 -7.753 1.00 95.44 103 CYS A C 1
ATOM 800 O O . CYS A 1 103 ? 11.421 3.555 -7.147 1.00 95.44 103 CYS A O 1
ATOM 802 N N . ASP A 1 104 ? 10.566 2.729 -9.046 1.00 95.81 104 ASP A N 1
ATOM 803 C CA . ASP A 1 104 ? 10.736 3.957 -9.830 1.00 95.81 104 ASP A CA 1
ATOM 804 C C . ASP A 1 104 ? 9.830 5.080 -9.301 1.00 95.81 104 ASP A C 1
ATOM 806 O O . ASP A 1 104 ? 10.207 6.251 -9.293 1.00 95.81 104 ASP A O 1
ATOM 810 N N .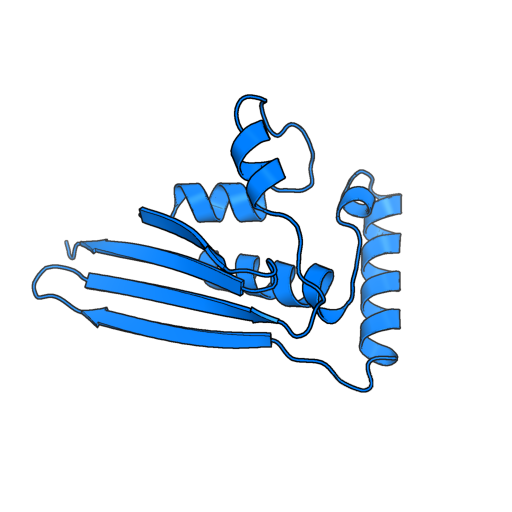 SER A 1 105 ? 8.606 4.730 -8.884 1.00 94.94 105 SER A N 1
ATOM 811 C CA . SER A 1 105 ? 7.676 5.663 -8.246 1.00 94.94 105 SER A CA 1
ATOM 812 C C . SER A 1 105 ? 6.769 4.980 -7.227 1.00 94.94 105 SER A C 1
ATOM 814 O O . SER A 1 105 ? 6.440 3.796 -7.347 1.00 94.94 105 SER A O 1
ATOM 816 N N . VAL A 1 106 ? 6.356 5.757 -6.221 1.00 94.25 106 VAL A N 1
ATOM 817 C CA . VAL A 1 106 ? 5.332 5.400 -5.233 1.00 94.25 106 VAL A CA 1
ATOM 818 C C . VAL A 1 106 ? 4.408 6.601 -5.069 1.00 94.25 106 VAL A C 1
ATOM 820 O O . VAL A 1 106 ? 4.816 7.642 -4.554 1.00 94.25 106 VAL A O 1
ATOM 823 N N . GLU A 1 107 ? 3.167 6.458 -5.513 1.00 94.19 107 GLU A N 1
ATOM 824 C CA . GLU A 1 107 ? 2.179 7.532 -5.587 1.00 94.19 107 GLU A CA 1
ATOM 825 C C . GLU A 1 107 ? 0.947 7.162 -4.765 1.00 94.19 107 GLU A C 1
ATOM 827 O O . GLU A 1 107 ? 0.412 6.062 -4.898 1.00 94.19 107 GLU A O 1
ATOM 832 N N . TYR A 1 108 ? 0.487 8.082 -3.920 1.00 93.94 108 TYR A N 1
ATOM 833 C CA . TYR A 1 108 ? -0.772 7.933 -3.196 1.00 93.94 108 TYR A CA 1
ATOM 834 C C . TYR A 1 108 ? -1.914 8.583 -3.976 1.00 93.94 108 TYR A C 1
ATOM 836 O O . TYR A 1 108 ? -1.735 9.613 -4.624 1.00 93.94 108 TYR A O 1
ATOM 844 N N . GLU A 1 109 ? -3.096 7.984 -3.900 1.00 93.19 109 GLU A N 1
ATOM 845 C CA . GLU A 1 109 ? -4.304 8.446 -4.580 1.00 93.19 109 GLU A CA 1
ATOM 846 C C . GLU A 1 109 ? -5.325 8.929 -3.548 1.00 93.19 109 GLU A C 1
ATOM 848 O O . GLU A 1 109 ? -5.489 8.304 -2.503 1.00 93.19 109 GLU A O 1
ATOM 853 N N . ALA A 1 110 ? -6.024 10.034 -3.827 1.00 89.38 110 ALA A N 1
ATOM 854 C CA . ALA A 1 110 ? -7.065 10.555 -2.940 1.00 89.38 110 ALA A CA 1
ATOM 855 C C . ALA A 1 110 ? -8.214 9.545 -2.753 1.00 89.38 110 ALA A C 1
ATOM 857 O O . ALA A 1 110 ? -8.634 8.942 -3.743 1.00 89.38 110 ALA A O 1
ATOM 858 N N . PRO A 1 111 ? -8.764 9.394 -1.530 1.00 94.38 111 PRO A N 1
ATOM 859 C CA . PRO A 1 111 ? -8.488 10.146 -0.289 1.00 94.38 111 PRO A CA 1
ATOM 860 C C . PRO A 1 111 ? -7.276 9.671 0.549 1.00 94.38 111 PRO A C 1
ATOM 862 O O . PRO A 1 111 ? -7.141 10.060 1.704 1.00 94.38 111 PRO A O 1
ATOM 865 N N . GLY A 1 112 ? -6.383 8.846 0.003 1.00 93.19 112 GLY A N 1
ATOM 866 C CA . GLY A 1 112 ? -5.199 8.300 0.682 1.00 93.19 112 GLY A CA 1
ATOM 867 C C . GLY A 1 112 ? -5.345 6.835 1.096 1.00 93.19 112 GLY A C 1
ATOM 868 O O . GLY A 1 112 ? -4.508 6.321 1.826 1.00 93.19 112 GLY A O 1
ATOM 869 N N . ASN A 1 113 ? -6.398 6.161 0.640 1.00 96.06 113 ASN A N 1
ATOM 870 C CA . ASN A 1 113 ? -6.622 4.718 0.783 1.00 96.06 113 ASN A CA 1
ATOM 871 C C . ASN A 1 113 ? -6.150 3.932 -0.456 1.00 96.06 113 ASN A C 1
ATOM 873 O O . ASN A 1 113 ? -6.512 2.775 -0.641 1.00 96.06 113 ASN A O 1
ATOM 877 N N . GLY A 1 114 ? -5.400 4.579 -1.352 1.00 96.81 114 GLY A N 1
ATOM 878 C CA . GLY A 1 114 ? -4.863 3.988 -2.569 1.00 96.81 114 GLY A CA 1
ATOM 879 C C . GLY A 1 114 ? -3.388 4.328 -2.728 1.00 96.81 114 GLY A C 1
ATOM 880 O O . GLY A 1 114 ? -2.975 5.466 -2.502 1.00 96.81 114 GLY A O 1
ATOM 881 N N . VAL A 1 115 ? -2.592 3.340 -3.130 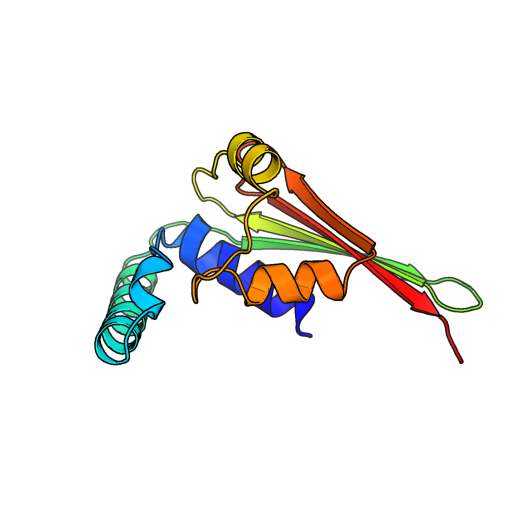1.00 96.56 115 VAL A N 1
ATOM 882 C CA . VAL A 1 115 ? -1.167 3.493 -3.429 1.00 96.56 115 VAL A CA 1
ATOM 883 C C . VAL A 1 115 ? -0.810 2.744 -4.706 1.00 96.56 115 VAL A C 1
ATOM 885 O O . VAL A 1 115 ? -1.217 1.600 -4.913 1.00 96.56 115 VAL A O 1
ATOM 888 N N . ARG A 1 116 ? -0.031 3.394 -5.567 1.00 97.62 116 ARG A N 1
ATOM 889 C CA . ARG A 1 116 ? 0.489 2.863 -6.823 1.00 97.62 116 ARG A CA 1
ATOM 890 C C . ARG A 1 116 ? 2.010 2.852 -6.774 1.00 97.62 116 ARG A C 1
ATOM 892 O O . ARG A 1 116 ? 2.629 3.899 -6.629 1.00 97.62 116 ARG A O 1
ATOM 899 N N . ALA A 1 117 ? 2.599 1.673 -6.914 1.00 97.31 117 ALA A N 1
ATOM 900 C CA . ALA A 1 117 ? 4.038 1.482 -7.004 1.00 97.31 117 ALA A CA 1
ATOM 901 C C . ALA A 1 117 ? 4.418 0.986 -8.402 1.00 97.31 117 ALA A C 1
ATOM 903 O O . ALA A 1 117 ? 3.827 0.026 -8.907 1.00 97.31 117 ALA A O 1
ATOM 904 N N . THR A 1 118 ? 5.407 1.632 -9.013 1.00 97.88 118 THR A N 1
ATOM 905 C CA . THR A 1 118 ? 5.946 1.258 -10.325 1.00 97.88 118 THR A CA 1
ATOM 906 C C . THR A 1 118 ? 7.354 0.715 -10.151 1.00 97.88 118 THR A C 1
ATOM 908 O O . THR A 1 118 ? 8.215 1.415 -9.635 1.00 97.88 118 THR A O 1
ATOM 911 N N . PHE A 1 119 ? 7.597 -0.515 -10.591 1.00 96.56 119 PHE A N 1
ATOM 912 C CA . PHE A 1 119 ? 8.913 -1.152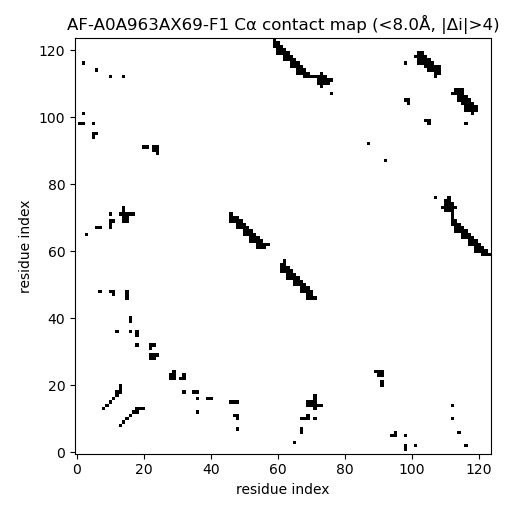 -10.558 1.00 96.56 119 PHE A CA 1
ATOM 913 C C . PHE A 1 119 ? 9.316 -1.574 -11.967 1.00 96.56 119 PHE A C 1
ATOM 915 O O . PHE A 1 119 ? 8.541 -2.263 -12.636 1.00 96.56 119 PHE A O 1
ATOM 922 N N . SER A 1 120 ? 10.519 -1.208 -12.401 1.00 96.06 120 SER A N 1
ATOM 923 C CA . SER A 1 120 ? 11.088 -1.649 -13.675 1.00 96.06 120 SER A CA 1
ATOM 924 C C . SER A 1 120 ? 12.309 -2.537 -13.443 1.00 96.06 120 SER A C 1
ATOM 926 O O . SER A 1 120 ? 13.069 -2.342 -12.499 1.00 96.06 120 SER A O 1
ATOM 928 N N . TRP A 1 121 ? 12.503 -3.522 -14.316 1.00 94.75 121 TRP A N 1
ATOM 929 C CA . TRP A 1 121 ? 13.691 -4.374 -14.330 1.00 94.75 121 TRP A CA 1
ATOM 930 C C . TRP A 1 121 ? 14.277 -4.445 -15.737 1.00 94.75 121 TRP A C 1
ATOM 932 O O . TRP A 1 121 ? 13.601 -4.152 -16.727 1.00 94.75 121 TRP A O 1
ATOM 942 N N . ILE A 1 122 ? 15.535 -4.864 -15.810 1.00 94.06 122 ILE A N 1
ATOM 943 C CA . ILE A 1 122 ? 16.262 -5.136 -17.048 1.00 94.06 122 ILE A CA 1
ATOM 944 C C . ILE A 1 122 ? 16.612 -6.627 -17.034 1.00 94.06 122 ILE A C 1
ATOM 946 O O . ILE A 1 122 ? 16.874 -7.182 -15.967 1.00 94.06 122 ILE A O 1
ATOM 950 N N . ASN A 1 123 ? 16.536 -7.288 -18.187 1.00 87.44 123 ASN A N 1
ATOM 951 C CA . ASN A 1 123 ? 17.032 -8.656 -18.325 1.00 87.44 123 ASN A CA 1
ATOM 952 C C . ASN A 1 123 ? 18.549 -8.598 -18.553 1.00 87.44 123 ASN A C 1
ATOM 954 O O . ASN A 1 123 ? 18.986 -7.824 -19.408 1.00 87.44 123 ASN A O 1
ATOM 958 N N . ASP A 1 124 ? 19.306 -9.400 -17.806 1.00 73.44 124 ASP A N 1
ATOM 959 C CA . ASP A 1 124 ? 20.744 -9.607 -18.036 1.00 73.44 124 ASP A CA 1
ATOM 960 C C . ASP A 1 124 ? 21.018 -10.354 -19.354 1.00 73.44 124 ASP A C 1
ATOM 962 O O . ASP A 1 124 ? 20.211 -11.248 -19.719 1.00 73.44 124 ASP A O 1
#

Foldseek 3Di:
DLLVVLLVCCLLLCFQQVHDPLLVQDPNSVVVSVVSSVVSVVVRPDKDKDWDWDWAADPFWTKIKIKIAIPGPADPVVVVVVVVPDPPPDPPCPSVVVLCVQFPDWDADPPHRMIITMHIDGHD

Nearest PDB structures (foldseek):
  4bxi-assembly1_A-2  TM=3.775E-01  e=3.475E-02  Staphylococcus aureus subsp. aureus COL
  6e52-assembly1_A  TM=4.334E-01  e=2.847E-01  Saccharomyces cerevisiae S288C
  3a0r-assembly1_A-2  TM=4.100E-01  e=7.012E-01  Thermotoga maritima
  5efi-assembly1_A  TM=3.329E-01  e=1.358E+00  Mus musculus

Solvent-accessible surface area (backbone atoms only — not comparable to full-atom values): 7022 Å² total; per-residue (Å²): 112,68,58,61,52,46,52,49,49,48,30,44,44,42,28,52,60,61,51,68,60,79,36,62,76,43,77,71,30,40,55,51,46,53,54,52,51,52,54,46,61,76,66,57,89,79,76,47,74,48,77,47,78,49,78,45,80,46,98,62,27,32,37,37,39,40,35,42,35,28,67,23,86,40,43,77,55,67,65,54,64,74,52,64,90,54,84,84,83,52,81,58,56,57,60,60,51,51,39,50,73,70,24,81,41,73,45,76,36,88,64,37,27,29,39,39,37,33,37,71,54,69,57,133

Mean predicted aligned error: 6.04 Å

Radius of gyration: 15.86 Å; Cα contacts (8 Å, |Δi|>4): 189; chains: 1; bounding box: 38×30×50 Å

Sequence (124 aa):
YTILTELYINALDHGVLGLNSSLKQSEEGFTRYFAEREARLGALEEGYVRILINAQPATNGGRVVIRVEDSGPGFDFNSRLAQQSLPDTQFSGRGITLVKELCDSVEYEAPGNGVRATFSWIND

pLDDT: mean 86.31, std 15.26, range [39.09, 98.5]